Protein AF-A0A259S2M5-F1 (afdb_monomer_lite)

pLDDT: mean 81.98, std 8.75, range [51.47, 92.19]

Structure (mmCIF, N/CA/C/O backbone):
data_AF-A0A259S2M5-F1
#
_entry.id   AF-A0A259S2M5-F1
#
loop_
_atom_site.group_PDB
_atom_site.id
_atom_site.type_symbol
_atom_site.label_atom_id
_atom_site.label_alt_id
_atom_site.label_comp_id
_atom_site.label_asym_id
_atom_site.label_entity_id
_atom_site.label_seq_id
_atom_site.pdbx_PDB_ins_code
_atom_site.Cartn_x
_atom_site.Cartn_y
_atom_site.Cartn_z
_atom_site.occupancy
_atom_site.B_iso_or_equiv
_atom_site.auth_seq_id
_atom_site.auth_comp_id
_atom_site.auth_asym_id
_atom_site.auth_atom_id
_atom_site.pdbx_PDB_model_num
ATOM 1 N N . MET A 1 1 ? -19.135 1.430 6.408 1.00 63.09 1 MET A N 1
ATOM 2 C CA . MET A 1 1 ? -17.735 1.132 6.018 1.00 63.09 1 MET A CA 1
ATOM 3 C C . MET A 1 1 ? -17.001 2.456 5.938 1.00 63.09 1 MET A C 1
ATOM 5 O O . MET A 1 1 ? -17.588 3.392 5.422 1.00 63.09 1 MET A O 1
ATOM 9 N N . GLY A 1 2 ? -15.800 2.576 6.508 1.00 80.38 2 GLY A N 1
ATOM 10 C CA . GLY A 1 2 ? -15.079 3.855 6.522 1.00 80.38 2 GLY A CA 1
ATOM 11 C C . GLY A 1 2 ? -14.345 4.134 5.201 1.00 80.38 2 GLY A C 1
ATOM 12 O O . GLY A 1 2 ? -13.932 3.171 4.548 1.00 80.38 2 GLY A O 1
ATOM 13 N N . PRO A 1 3 ? -14.118 5.413 4.840 1.00 83.69 3 PRO A N 1
ATOM 14 C CA . PRO A 1 3 ? -13.412 5.811 3.612 1.00 83.69 3 PRO A CA 1
ATOM 15 C C . PRO A 1 3 ? -12.007 5.195 3.509 1.00 83.69 3 PRO A C 1
ATOM 17 O O . PRO A 1 3 ? -11.556 4.839 2.425 1.00 83.69 3 PRO A O 1
ATOM 20 N N . ARG A 1 4 ? -11.358 4.948 4.653 1.00 83.94 4 ARG A N 1
ATOM 21 C CA . ARG A 1 4 ? -10.058 4.271 4.754 1.00 83.94 4 ARG A CA 1
ATOM 22 C C . ARG A 1 4 ? -10.035 2.866 4.136 1.00 83.94 4 ARG A C 1
ATOM 24 O O . ARG A 1 4 ? -9.072 2.523 3.466 1.00 83.94 4 ARG A O 1
ATOM 31 N N . ILE A 1 5 ? -11.076 2.052 4.344 1.00 84.62 5 ILE A N 1
ATOM 32 C CA . ILE A 1 5 ? -11.141 0.684 3.785 1.00 84.62 5 ILE A CA 1
ATOM 33 C C . ILE A 1 5 ? -11.279 0.731 2.264 1.00 84.62 5 ILE A C 1
ATOM 35 O O . ILE A 1 5 ? -10.662 -0.070 1.571 1.00 84.62 5 ILE A O 1
ATOM 39 N N . ILE A 1 6 ? -12.066 1.684 1.759 1.00 86.44 6 ILE A N 1
ATOM 40 C CA . ILE A 1 6 ? -12.251 1.885 0.321 1.00 86.44 6 ILE A CA 1
ATOM 41 C C . ILE A 1 6 ? -10.922 2.310 -0.307 1.00 86.44 6 ILE A C 1
ATOM 43 O O . ILE A 1 6 ? -10.504 1.710 -1.289 1.00 86.44 6 ILE A O 1
ATOM 47 N N . ALA A 1 7 ? -10.213 3.263 0.305 1.00 86.06 7 ALA A N 1
ATOM 48 C CA . ALA A 1 7 ? -8.891 3.677 -0.156 1.00 86.06 7 ALA A CA 1
ATOM 49 C C . ALA A 1 7 ? -7.900 2.499 -0.193 1.00 86.06 7 ALA A C 1
ATOM 51 O O . ALA A 1 7 ? -7.250 2.284 -1.210 1.00 86.06 7 ALA A O 1
ATOM 52 N N . ILE A 1 8 ? -7.835 1.680 0.865 1.00 86.56 8 ILE A N 1
ATOM 53 C CA . ILE A 1 8 ? -6.979 0.479 0.894 1.00 86.56 8 ILE A CA 1
ATOM 54 C C . ILE A 1 8 ? -7.354 -0.502 -0.226 1.00 86.56 8 ILE A C 1
ATOM 56 O O . ILE A 1 8 ? -6.466 -1.029 -0.888 1.00 86.56 8 ILE A O 1
ATOM 60 N N . ALA A 1 9 ? -8.648 -0.732 -0.466 1.00 85.94 9 ALA A N 1
ATOM 61 C CA . ALA A 1 9 ? -9.114 -1.622 -1.529 1.00 85.94 9 ALA A CA 1
ATOM 62 C C . ALA A 1 9 ? -8.738 -1.108 -2.928 1.00 85.94 9 ALA A C 1
ATOM 64 O O . ALA A 1 9 ? -8.293 -1.886 -3.767 1.00 85.94 9 ALA A O 1
ATOM 65 N N . VAL A 1 10 ? -8.868 0.201 -3.163 1.00 86.88 10 VAL A N 1
ATOM 66 C CA . VAL A 1 10 ? -8.463 0.845 -4.421 1.00 86.88 10 VAL A CA 1
ATOM 67 C C . VAL A 1 10 ? -6.957 0.709 -4.632 1.00 86.88 10 VAL A C 1
ATOM 69 O O . VAL A 1 10 ? -6.532 0.289 -5.704 1.00 86.88 10 VAL A O 1
ATOM 72 N N . PHE A 1 11 ? -6.141 0.985 -3.612 1.00 85.62 11 PHE A N 1
ATOM 73 C CA . PHE A 1 11 ? -4.686 0.862 -3.733 1.00 85.62 11 PHE A CA 1
ATOM 74 C C . PHE A 1 11 ? -4.214 -0.582 -3.907 1.00 85.62 11 PHE A C 1
ATOM 76 O O . PHE A 1 11 ? -3.268 -0.811 -4.655 1.00 85.62 11 PHE A O 1
ATOM 83 N N . ALA A 1 12 ? -4.893 -1.553 -3.291 1.00 85.00 12 ALA A N 1
ATOM 84 C CA . ALA A 1 12 ? -4.641 -2.972 -3.539 1.00 85.00 12 ALA A CA 1
ATOM 85 C C . ALA A 1 12 ? -4.976 -3.387 -4.986 1.00 85.00 12 ALA A C 1
ATOM 87 O O . ALA A 1 12 ? -4.334 -4.274 -5.543 1.00 85.00 12 ALA A O 1
ATOM 88 N N . GLY A 1 13 ? -5.966 -2.742 -5.609 1.00 84.75 13 GLY A N 1
ATOM 89 C CA . GLY A 1 13 ? -6.244 -2.915 -7.034 1.00 84.75 13 GLY A CA 1
ATOM 90 C C . GLY A 1 13 ? -5.188 -2.246 -7.921 1.00 84.75 13 GLY A C 1
ATOM 91 O O . GLY A 1 13 ? -4.683 -2.851 -8.859 1.00 84.75 13 GLY A O 1
ATOM 92 N N . ILE A 1 14 ? -4.786 -1.012 -7.605 1.00 85.62 14 ILE A N 1
ATOM 93 C CA . ILE A 1 14 ? -3.764 -0.288 -8.381 1.00 85.62 14 ILE A CA 1
ATOM 94 C C . ILE A 1 14 ? -2.417 -1.020 -8.343 1.00 85.62 14 ILE A C 1
ATOM 96 O O . ILE A 1 14 ? -1.758 -1.119 -9.375 1.00 85.62 14 ILE A O 1
ATOM 100 N N . SER A 1 15 ? -2.032 -1.582 -7.192 1.00 82.31 15 SER A N 1
ATOM 101 C CA . SER A 1 15 ? -0.767 -2.316 -7.053 1.00 82.31 15 SER A CA 1
ATOM 102 C C . SER A 1 15 ? -0.656 -3.545 -7.954 1.00 82.31 15 SER A C 1
ATOM 104 O O . SER A 1 15 ? 0.457 -3.981 -8.235 1.00 82.31 15 SER A O 1
ATOM 106 N N . THR A 1 16 ? -1.784 -4.087 -8.421 1.00 83.00 16 THR A N 1
ATOM 107 C CA . THR A 1 16 ? -1.826 -5.243 -9.328 1.00 83.00 16 THR A CA 1
ATOM 108 C C . THR A 1 16 ? -1.970 -4.851 -10.795 1.00 83.00 16 THR A C 1
ATOM 110 O O . THR A 1 16 ? -1.411 -5.533 -11.647 1.00 83.00 16 THR A O 1
ATOM 113 N N . VAL A 1 17 ? -2.662 -3.749 -11.104 1.00 85.50 17 VAL A N 1
ATOM 114 C CA . VAL A 1 17 ? -2.819 -3.253 -12.487 1.00 85.50 17 VAL A CA 1
ATOM 115 C C . VAL A 1 17 ? -1.552 -2.574 -13.009 1.00 85.50 17 VAL A C 1
ATOM 117 O O . VAL A 1 17 ? -1.200 -2.730 -14.179 1.00 85.50 17 VAL A O 1
ATOM 120 N N . ASP A 1 18 ? -0.895 -1.778 -12.166 1.00 82.94 18 ASP A N 1
ATOM 121 C CA . ASP A 1 18 ? 0.292 -1.010 -12.536 1.00 82.94 18 ASP A CA 1
ATOM 122 C C . ASP A 1 18 ? 1.239 -0.869 -11.328 1.00 82.94 18 ASP A C 1
ATOM 124 O O . ASP A 1 18 ? 1.144 0.086 -10.541 1.00 82.94 18 ASP A O 1
ATOM 128 N N . PRO A 1 19 ? 2.174 -1.822 -11.160 1.00 79.12 19 PRO A N 1
ATOM 129 C CA . PRO A 1 19 ? 3.130 -1.798 -10.058 1.00 79.12 19 PRO A CA 1
ATOM 130 C C . PRO A 1 19 ? 4.000 -0.534 -10.052 1.00 79.12 19 PRO A C 1
ATOM 132 O O . PRO A 1 19 ? 4.352 -0.038 -8.983 1.00 79.12 19 PRO A O 1
ATOM 135 N N . GLY A 1 20 ? 4.309 0.034 -11.224 1.00 83.44 20 GLY A N 1
ATOM 136 C CA . GLY A 1 20 ? 5.121 1.248 -11.341 1.00 83.44 20 GLY A CA 1
ATOM 137 C C . GLY A 1 20 ? 4.434 2.464 -10.718 1.00 83.44 20 GLY A C 1
ATOM 138 O O . GLY A 1 20 ? 5.043 3.213 -9.951 1.00 83.44 20 GLY A O 1
ATOM 139 N N . THR A 1 21 ? 3.133 2.618 -10.969 1.00 84.62 21 THR A N 1
ATOM 140 C CA . THR A 1 21 ? 2.304 3.662 -10.348 1.00 84.62 21 THR A CA 1
ATOM 141 C C . THR A 1 21 ? 2.244 3.489 -8.831 1.00 84.62 21 THR A C 1
ATOM 143 O O . THR A 1 21 ? 2.344 4.468 -8.085 1.00 84.62 21 THR A O 1
ATOM 146 N N . PHE A 1 22 ? 2.144 2.246 -8.358 1.00 83.31 22 PHE A N 1
ATOM 147 C CA . PHE A 1 22 ? 2.157 1.941 -6.930 1.00 83.31 22 PHE A CA 1
ATOM 148 C C . PHE A 1 22 ? 3.498 2.267 -6.267 1.00 83.31 22 PHE A C 1
ATOM 150 O O . PHE A 1 22 ? 3.507 2.849 -5.188 1.00 83.31 22 PHE A O 1
ATOM 157 N N . VAL A 1 23 ? 4.634 1.987 -6.906 1.00 83.12 23 VAL A N 1
ATOM 158 C CA . VAL A 1 23 ? 5.954 2.360 -6.365 1.00 83.12 23 VAL A CA 1
ATOM 159 C C . VAL A 1 23 ? 6.129 3.881 -6.328 1.00 83.12 23 VAL A C 1
ATOM 161 O O . VAL A 1 23 ? 6.637 4.423 -5.343 1.00 83.12 23 VAL A O 1
ATOM 164 N N . ARG A 1 24 ? 5.656 4.588 -7.363 1.00 85.25 24 ARG A N 1
ATOM 165 C CA . ARG A 1 24 ? 5.797 6.046 -7.490 1.00 85.25 24 ARG A CA 1
ATOM 166 C C . ARG A 1 24 ? 4.922 6.826 -6.508 1.00 85.25 24 ARG A C 1
ATOM 168 O O . ARG A 1 24 ? 5.375 7.823 -5.952 1.00 85.25 24 ARG A O 1
ATOM 175 N N . TYR A 1 25 ? 3.683 6.380 -6.286 1.00 85.69 25 TYR A N 1
ATOM 176 C CA . TYR A 1 25 ? 2.702 7.105 -5.467 1.00 85.69 25 TYR A CA 1
ATOM 177 C C . TYR A 1 25 ? 2.307 6.402 -4.165 1.00 85.69 25 TYR A C 1
ATOM 179 O O . TYR A 1 25 ? 1.589 6.981 -3.349 1.00 85.69 25 TYR A O 1
ATOM 187 N N . GLY A 1 26 ? 2.786 5.183 -3.926 1.00 82.19 26 GLY A N 1
ATOM 188 C CA . GLY A 1 26 ? 2.367 4.341 -2.805 1.00 82.19 26 GLY A CA 1
ATOM 189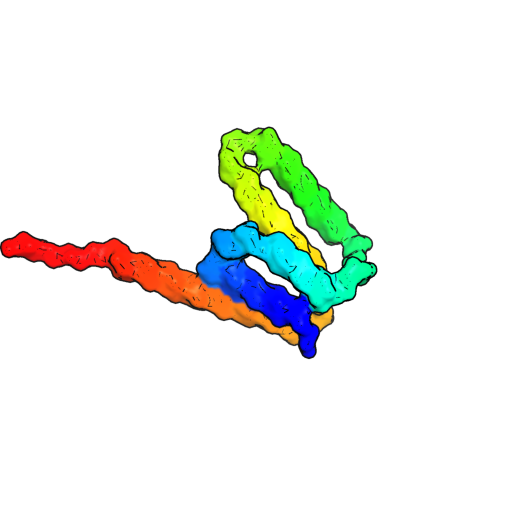 C C . GLY A 1 26 ? 2.646 4.947 -1.436 1.00 82.19 26 GLY A C 1
ATOM 190 O O . GLY A 1 26 ? 1.853 4.773 -0.516 1.00 82.19 26 GLY A O 1
ATOM 191 N N . LEU A 1 27 ? 3.716 5.730 -1.291 1.00 83.81 27 LEU A N 1
ATOM 192 C CA . LEU A 1 27 ? 4.026 6.390 -0.022 1.00 83.81 27 LEU A CA 1
ATOM 193 C C . LEU A 1 27 ? 3.053 7.547 0.278 1.00 83.81 27 LEU A C 1
ATOM 195 O O . LEU A 1 27 ? 2.558 7.667 1.398 1.00 83.81 27 LEU A O 1
ATOM 199 N N . TYR A 1 28 ? 2.697 8.343 -0.738 1.00 87.62 28 TYR A N 1
ATOM 200 C CA . TYR A 1 28 ? 1.665 9.384 -0.623 1.00 87.62 28 TYR A CA 1
ATOM 201 C C . TYR A 1 28 ? 0.284 8.778 -0.363 1.00 87.62 28 TYR A C 1
ATOM 203 O O . TYR A 1 28 ? -0.485 9.286 0.451 1.00 87.62 28 TYR A O 1
ATOM 211 N N . ALA A 1 29 ? -0.011 7.656 -1.016 1.00 84.81 29 ALA A N 1
ATOM 212 C CA . ALA A 1 29 ? -1.223 6.883 -0.804 1.00 84.81 29 ALA A CA 1
ATOM 213 C C . ALA A 1 29 ? -1.323 6.348 0.631 1.00 84.81 29 ALA A C 1
ATOM 215 O O . ALA A 1 29 ? -2.360 6.493 1.279 1.00 84.81 29 ALA A O 1
ATOM 216 N N . ALA A 1 30 ? -0.237 5.778 1.154 1.00 84.19 30 ALA A N 1
ATOM 217 C CA . ALA A 1 30 ? -0.162 5.309 2.529 1.00 84.19 30 ALA A CA 1
ATOM 218 C C . ALA A 1 30 ? -0.368 6.457 3.529 1.00 84.19 30 ALA A C 1
ATOM 220 O O . ALA A 1 30 ? -1.128 6.309 4.487 1.00 84.19 30 ALA A O 1
ATOM 221 N N . LEU A 1 31 ? 0.236 7.623 3.272 1.00 84.88 31 LEU A N 1
ATOM 222 C CA . LEU A 1 31 ? 0.028 8.824 4.078 1.00 84.88 31 LEU A CA 1
ATOM 223 C C . LEU A 1 31 ? -1.439 9.280 4.041 1.00 84.88 31 LEU A C 1
ATOM 225 O O . LEU A 1 31 ? -2.023 9.546 5.089 1.00 84.88 31 LEU A O 1
ATOM 229 N N . ALA A 1 32 ? -2.066 9.303 2.862 1.00 85.56 32 ALA A N 1
ATOM 230 C CA . ALA A 1 32 ? -3.480 9.642 2.720 1.00 85.56 32 ALA A CA 1
ATOM 231 C C . ALA A 1 32 ? -4.381 8.660 3.492 1.00 85.56 32 ALA A C 1
ATOM 233 O O . ALA A 1 32 ? -5.283 9.082 4.212 1.00 85.56 32 ALA A O 1
ATOM 234 N N . VAL A 1 33 ? -4.108 7.353 3.413 1.00 85.62 33 VAL A N 1
ATOM 235 C CA . VAL A 1 33 ? -4.824 6.313 4.174 1.00 85.62 33 VAL A CA 1
ATOM 236 C C . VAL A 1 33 ? -4.629 6.480 5.683 1.00 85.62 33 VAL A C 1
ATOM 238 O O . VAL A 1 33 ? -5.568 6.249 6.449 1.00 85.62 33 VAL A O 1
ATOM 241 N N . TRP A 1 34 ? -3.433 6.879 6.118 1.00 83.25 34 TRP A N 1
ATOM 242 C CA . TRP A 1 34 ? -3.133 7.150 7.522 1.00 83.25 34 TRP A CA 1
ATOM 243 C C . TRP A 1 34 ? -3.884 8.384 8.044 1.00 83.25 34 TRP A C 1
ATOM 245 O O . TRP A 1 34 ? -4.527 8.291 9.091 1.00 83.25 34 TRP A O 1
ATOM 255 N N . ILE A 1 35 ? -3.896 9.487 7.283 1.00 84.31 35 ILE A N 1
ATOM 256 C CA . ILE A 1 35 ? -4.636 10.722 7.607 1.00 84.31 35 ILE A CA 1
ATOM 257 C C . ILE A 1 35 ? -6.149 10.474 7.637 1.00 84.31 35 ILE A C 1
ATOM 259 O O . ILE A 1 35 ? -6.830 10.940 8.544 1.00 84.31 35 ILE A O 1
ATOM 263 N N . LEU A 1 36 ? -6.680 9.702 6.681 1.00 82.50 36 LEU A N 1
ATOM 264 C CA . LEU A 1 36 ? -8.089 9.282 6.656 1.00 82.50 36 LEU A CA 1
ATOM 265 C C . LEU A 1 36 ? -8.453 8.325 7.806 1.00 82.50 36 LEU A C 1
ATOM 267 O O . LEU A 1 36 ? -9.627 8.004 8.013 1.00 82.50 36 LEU A O 1
ATOM 271 N N . GLY A 1 37 ? -7.451 7.809 8.517 1.00 70.31 37 GLY A N 1
ATOM 272 C CA . GLY A 1 37 ? -7.608 7.048 9.744 1.00 70.31 37 GLY A CA 1
ATOM 273 C C . GLY A 1 37 ? -7.661 7.931 10.988 1.00 70.31 37 GLY A C 1
ATOM 274 O O . GLY A 1 37 ? -7.946 9.120 10.947 1.00 70.31 37 GLY A O 1
ATOM 275 N N . SER A 1 38 ? -7.401 7.313 12.140 1.00 68.62 38 SER A N 1
ATOM 276 C CA . SER A 1 38 ? -7.163 8.036 13.388 1.00 68.62 38 SER A CA 1
ATOM 277 C C . SER A 1 38 ? -5.655 7.974 13.659 1.00 68.62 38 SER A C 1
ATOM 279 O O . SER A 1 38 ? -5.196 6.945 14.165 1.00 68.62 38 SER A O 1
ATOM 281 N N . PRO A 1 39 ? -4.875 9.012 13.291 1.00 64.88 39 PRO A N 1
ATOM 282 C CA . PRO A 1 39 ? -3.408 8.960 13.242 1.00 64.88 39 PRO A CA 1
ATOM 283 C C . PRO A 1 39 ? -2.684 8.685 14.579 1.00 64.88 39 PRO A C 1
ATOM 285 O O . PRO A 1 39 ? -1.473 8.512 14.584 1.00 64.88 39 PRO A O 1
ATOM 288 N N . GLY A 1 40 ? -3.393 8.548 15.704 1.00 63.62 40 GLY A N 1
ATOM 289 C CA . GLY A 1 40 ? -2.825 8.185 17.013 1.00 63.62 40 GLY A CA 1
ATOM 290 C C . GLY A 1 40 ? -3.183 6.785 17.525 1.00 63.62 40 GLY A C 1
ATOM 291 O O . GLY A 1 40 ? -2.864 6.458 18.662 1.00 63.62 40 GLY A O 1
ATOM 292 N N . ARG A 1 41 ? -3.889 5.958 16.740 1.00 69.38 41 ARG A N 1
ATOM 293 C CA . ARG A 1 41 ? -4.395 4.643 17.194 1.00 69.38 41 ARG A CA 1
ATOM 294 C C . ARG A 1 41 ? -3.586 3.435 16.722 1.00 69.38 41 ARG A C 1
ATOM 296 O O . ARG A 1 41 ? -4.009 2.305 16.962 1.00 69.38 41 ARG A O 1
ATOM 303 N N . LEU A 1 42 ? -2.436 3.653 16.084 1.00 70.69 42 LEU A N 1
ATOM 304 C CA . LEU A 1 42 ? -1.539 2.568 15.689 1.00 70.69 42 LEU A CA 1
ATOM 305 C C . LEU A 1 42 ? -1.098 1.784 16.929 1.00 70.69 42 LEU A C 1
ATOM 307 O O . LEU A 1 42 ? -0.393 2.292 17.797 1.00 70.69 42 LEU A O 1
ATOM 311 N N . ARG A 1 43 ? -1.550 0.533 17.016 1.00 75.38 43 ARG A N 1
ATOM 312 C CA . ARG A 1 43 ? -1.131 -0.390 18.066 1.00 75.38 43 ARG A CA 1
ATOM 313 C C . ARG A 1 43 ? 0.294 -0.840 17.780 1.00 75.38 43 ARG A C 1
ATOM 315 O O . ARG A 1 43 ? 0.532 -1.575 16.826 1.00 75.38 43 ARG A O 1
ATOM 322 N N . ILE A 1 44 ? 1.218 -0.396 18.623 1.00 80.81 44 ILE A N 1
ATOM 323 C CA . ILE A 1 44 ? 2.593 -0.885 18.638 1.00 80.81 44 ILE A CA 1
ATOM 324 C C . ILE A 1 44 ? 2.576 -2.230 19.365 1.00 80.81 44 ILE A C 1
ATOM 326 O O . ILE A 1 44 ? 2.372 -2.291 20.574 1.00 80.81 44 ILE A O 1
ATOM 330 N N . ASP A 1 45 ? 2.738 -3.314 18.617 1.00 84.94 45 ASP A N 1
ATOM 331 C CA . ASP A 1 45 ? 2.826 -4.672 19.148 1.00 84.94 45 ASP A CA 1
ATOM 332 C C . ASP A 1 45 ? 3.969 -5.454 18.488 1.00 84.94 45 ASP A C 1
ATOM 334 O O . ASP A 1 45 ? 4.755 -4.900 17.719 1.00 84.94 45 ASP A O 1
ATOM 338 N N . GLY A 1 46 ? 4.090 -6.749 18.793 1.00 84.88 46 GLY A N 1
ATOM 339 C CA . GLY A 1 46 ? 5.173 -7.583 18.263 1.00 84.88 46 GLY A CA 1
ATOM 340 C C . GLY A 1 46 ? 5.227 -7.636 16.732 1.00 84.88 46 GLY A C 1
ATOM 341 O O . GLY A 1 46 ? 6.313 -7.697 16.167 1.00 84.88 46 GLY A O 1
ATOM 342 N N . VAL A 1 47 ? 4.083 -7.540 16.045 1.00 86.62 47 VAL A N 1
ATOM 343 C CA . VAL A 1 47 ? 4.049 -7.518 14.573 1.00 86.62 47 VAL A CA 1
ATOM 344 C C . VAL A 1 47 ? 4.567 -6.184 14.053 1.00 86.62 47 VAL A C 1
ATOM 346 O O . VAL A 1 47 ? 5.327 -6.175 13.091 1.00 86.62 47 VAL A O 1
ATOM 349 N N . PHE A 1 48 ? 4.205 -5.065 14.690 1.00 86.69 48 PHE A N 1
ATOM 350 C CA . PHE A 1 48 ? 4.781 -3.764 14.342 1.00 86.69 48 PHE A CA 1
ATOM 351 C C . PHE A 1 48 ? 6.310 -3.791 14.459 1.00 86.69 48 PHE A C 1
ATOM 353 O O . PHE A 1 48 ? 6.999 -3.406 13.517 1.00 86.69 48 PHE A O 1
ATOM 360 N N . TRP A 1 49 ? 6.840 -4.309 15.572 1.00 88.38 49 TRP A N 1
ATOM 361 C CA . TRP A 1 49 ? 8.285 -4.432 15.773 1.00 88.38 49 TRP A CA 1
ATOM 362 C C . TRP A 1 49 ? 8.947 -5.378 14.775 1.00 88.38 49 TRP A C 1
ATOM 364 O O . TRP A 1 49 ? 10.011 -5.050 14.262 1.00 88.38 49 TRP A O 1
ATOM 374 N N . ALA A 1 50 ? 8.317 -6.508 14.446 1.00 88.69 50 ALA A N 1
ATOM 375 C CA . ALA A 1 50 ? 8.827 -7.431 13.436 1.00 88.69 50 ALA A CA 1
ATOM 376 C C . ALA A 1 50 ? 8.881 -6.782 12.043 1.00 88.69 50 ALA A C 1
ATOM 378 O O . ALA A 1 50 ? 9.892 -6.888 11.352 1.00 88.69 50 ALA A O 1
ATOM 379 N N . VAL A 1 51 ? 7.828 -6.058 11.649 1.00 88.38 51 VAL A N 1
ATOM 380 C CA . VAL A 1 51 ? 7.783 -5.321 10.378 1.00 88.38 51 VAL A CA 1
ATOM 381 C C . VAL A 1 51 ? 8.836 -4.212 10.360 1.00 88.38 51 VAL A C 1
ATOM 383 O O . VAL A 1 51 ? 9.563 -4.080 9.376 1.00 88.38 51 VAL A O 1
ATOM 386 N N . ALA A 1 52 ? 8.976 -3.450 11.448 1.00 86.56 52 ALA A N 1
ATOM 387 C CA . ALA A 1 52 ? 9.984 -2.400 11.567 1.00 86.56 52 ALA A CA 1
ATOM 388 C C . ALA A 1 52 ? 11.411 -2.968 11.503 1.00 86.56 52 ALA A C 1
ATOM 390 O O . ALA A 1 52 ? 12.222 -2.486 10.716 1.00 86.56 52 ALA A O 1
ATOM 391 N N . ALA A 1 53 ? 11.703 -4.030 12.259 1.00 89.38 53 ALA A N 1
ATOM 392 C CA . ALA A 1 53 ? 12.999 -4.702 12.248 1.00 89.38 53 ALA A CA 1
ATOM 393 C C . ALA A 1 53 ? 13.325 -5.280 10.864 1.00 89.38 53 ALA A C 1
ATOM 395 O O . ALA A 1 53 ? 14.427 -5.072 10.364 1.00 89.38 53 ALA A O 1
ATOM 396 N N . SER A 1 54 ? 12.356 -5.925 10.205 1.00 87.12 54 SER A N 1
ATOM 397 C CA . SER A 1 54 ? 12.515 -6.428 8.835 1.00 87.12 54 SER A CA 1
ATOM 398 C C . SER A 1 54 ? 12.781 -5.300 7.839 1.00 87.12 54 SER A C 1
ATOM 400 O O . SER A 1 54 ? 13.601 -5.456 6.940 1.00 87.12 54 SER A O 1
ATOM 402 N N . THR A 1 55 ? 12.109 -4.159 7.995 1.00 88.06 55 THR A N 1
ATOM 403 C CA . THR A 1 55 ? 12.290 -2.994 7.118 1.00 88.06 55 THR A CA 1
ATOM 404 C C . THR A 1 55 ? 13.673 -2.372 7.314 1.00 88.06 55 THR A C 1
ATOM 406 O O . THR A 1 55 ? 14.361 -2.097 6.335 1.00 88.06 55 THR A O 1
ATOM 409 N N . ILE A 1 56 ? 14.115 -2.202 8.565 1.00 89.19 56 ILE A N 1
ATOM 410 C CA . ILE A 1 56 ? 15.461 -1.705 8.892 1.00 89.19 56 ILE A CA 1
ATOM 411 C C . ILE A 1 56 ? 16.522 -2.665 8.356 1.00 89.19 56 ILE A C 1
ATOM 413 O O . ILE A 1 56 ? 17.490 -2.228 7.740 1.00 89.19 56 ILE A O 1
ATOM 417 N N . TRP A 1 57 ? 16.326 -3.970 8.542 1.00 88.38 57 TRP A N 1
ATOM 418 C CA . TRP A 1 57 ? 17.229 -4.981 8.010 1.00 88.38 57 TRP A CA 1
ATOM 419 C C . TRP A 1 57 ? 17.327 -4.896 6.486 1.00 88.38 57 TRP A C 1
ATOM 421 O O . TRP A 1 57 ? 18.430 -4.794 5.958 1.00 88.38 57 TRP A O 1
ATOM 431 N N . MET A 1 58 ? 16.193 -4.838 5.777 1.00 85.94 58 MET A N 1
ATOM 432 C CA . MET A 1 58 ? 16.187 -4.679 4.321 1.00 85.94 58 MET A CA 1
ATOM 433 C C . MET A 1 58 ? 16.917 -3.403 3.883 1.00 85.94 58 MET A C 1
ATOM 435 O O . MET A 1 58 ? 17.763 -3.469 2.995 1.00 85.94 58 MET A O 1
ATOM 439 N N . PHE A 1 59 ? 16.669 -2.272 4.546 1.00 87.19 59 PHE A N 1
ATOM 440 C CA . PHE A 1 59 ? 17.360 -1.010 4.267 1.00 87.19 59 PHE A CA 1
ATOM 441 C C . PHE A 1 59 ? 18.880 -1.103 4.461 1.00 87.19 59 PHE A C 1
ATOM 443 O O . PHE A 1 59 ? 19.656 -0.568 3.673 1.00 87.19 59 PHE A O 1
ATOM 450 N N . LEU A 1 60 ? 19.340 -1.794 5.503 1.00 88.06 60 LEU A N 1
ATOM 451 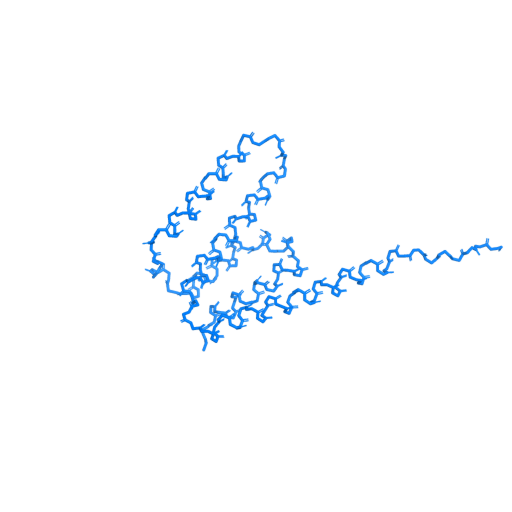C CA . LEU A 1 60 ? 20.772 -2.013 5.708 1.00 88.06 60 LEU A CA 1
ATOM 452 C C . LEU A 1 60 ? 21.342 -2.913 4.611 1.00 88.06 60 LEU A C 1
ATOM 454 O O . LEU A 1 60 ? 22.381 -2.599 4.033 1.00 88.06 60 LEU A O 1
ATOM 458 N N . THR A 1 61 ? 20.631 -3.984 4.255 1.00 86.88 61 THR A N 1
ATOM 459 C CA . THR A 1 61 ? 21.090 -4.900 3.205 1.00 86.88 61 THR A CA 1
ATOM 460 C C . THR A 1 61 ? 21.166 -4.241 1.832 1.00 86.88 61 THR A C 1
ATOM 462 O O . THR A 1 61 ? 22.049 -4.604 1.060 1.00 86.88 61 THR A O 1
ATOM 465 N N . THR A 1 62 ? 20.338 -3.233 1.522 1.00 86.56 62 THR A N 1
ATOM 466 C CA . THR A 1 62 ? 20.466 -2.515 0.243 1.00 86.56 62 THR A CA 1
ATOM 467 C C . THR A 1 62 ? 21.770 -1.739 0.123 1.00 86.56 62 THR A C 1
ATOM 469 O O . THR A 1 62 ? 22.255 -1.572 -0.987 1.00 86.56 62 THR A O 1
ATOM 472 N N . HIS A 1 63 ? 22.372 -1.300 1.233 1.00 83.00 63 HIS A N 1
ATOM 473 C CA . HIS A 1 63 ? 23.665 -0.605 1.201 1.00 83.00 63 HIS A CA 1
ATOM 474 C C . HIS A 1 63 ? 24.831 -1.552 0.909 1.00 83.00 63 HIS A C 1
ATOM 476 O O . HIS A 1 63 ? 25.897 -1.109 0.492 1.00 83.00 63 HIS A O 1
ATOM 482 N N . TRP A 1 64 ? 24.648 -2.847 1.165 1.00 85.44 64 TRP A N 1
ATOM 483 C CA . TRP A 1 64 ? 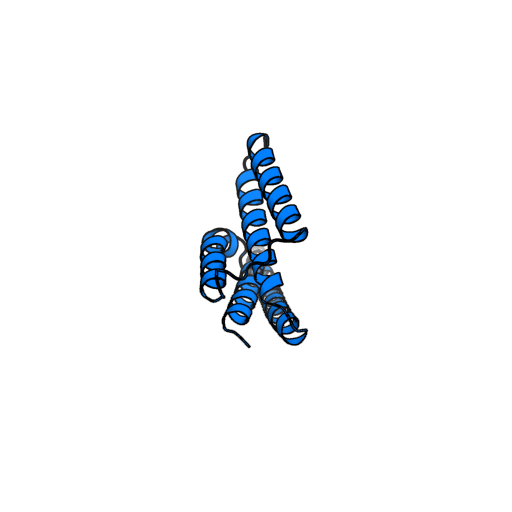25.652 -3.884 0.914 1.00 85.44 64 TRP A CA 1
ATOM 484 C C . TRP A 1 64 ? 25.334 -4.686 -0.35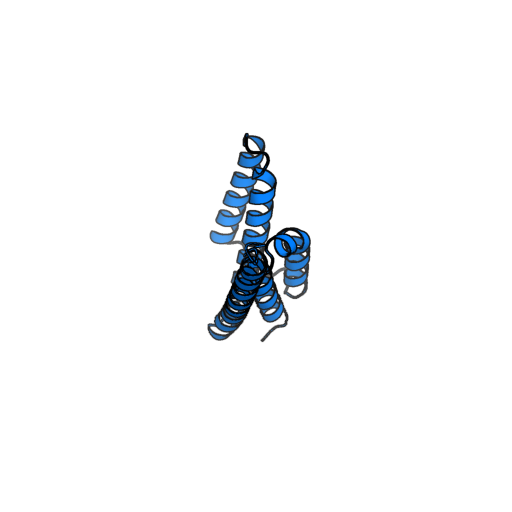2 1.00 85.44 64 TRP A C 1
ATOM 486 O O . TRP A 1 64 ? 26.089 -5.578 -0.736 1.00 85.44 64 TRP A O 1
ATOM 496 N N . ALA A 1 65 ? 24.206 -4.390 -0.998 1.00 81.88 65 ALA A N 1
ATOM 497 C CA . ALA A 1 65 ? 23.785 -5.061 -2.207 1.00 81.88 65 ALA A CA 1
ATOM 498 C C . ALA A 1 65 ? 24.614 -4.569 -3.396 1.00 81.88 65 ALA A C 1
ATOM 500 O O . ALA A 1 65 ? 24.695 -3.379 -3.680 1.00 81.88 65 ALA A O 1
ATOM 501 N N . ILE A 1 66 ? 25.182 -5.519 -4.135 1.00 83.50 66 ILE A N 1
ATOM 502 C CA . ILE A 1 66 ? 25.869 -5.257 -5.408 1.00 83.50 66 ILE A CA 1
ATOM 503 C C . ILE A 1 66 ? 24.842 -4.956 -6.517 1.00 83.50 66 ILE A C 1
ATOM 505 O O . ILE A 1 66 ? 25.161 -4.328 -7.522 1.00 83.50 66 ILE A O 1
ATOM 509 N N . ASN A 1 67 ? 23.593 -5.399 -6.334 1.00 84.25 67 ASN A N 1
ATOM 510 C CA . ASN A 1 67 ? 22.520 -5.217 -7.301 1.00 84.25 67 ASN A CA 1
ATOM 511 C C . ASN A 1 67 ? 21.986 -3.767 -7.275 1.00 84.25 67 ASN A C 1
ATOM 513 O O . ASN A 1 67 ? 21.417 -3.368 -6.254 1.00 84.25 67 ASN A O 1
ATOM 517 N N . PRO A 1 68 ? 22.073 -3.009 -8.384 1.00 79.88 68 PRO A N 1
ATOM 518 C CA . PRO A 1 68 ? 21.546 -1.644 -8.460 1.00 79.88 68 PRO A CA 1
ATOM 519 C C . PRO A 1 68 ? 20.020 -1.562 -8.264 1.00 79.88 68 PRO A C 1
ATOM 521 O O . PRO A 1 68 ? 19.518 -0.543 -7.796 1.00 79.88 68 PRO A O 1
ATOM 524 N N . GLU A 1 69 ? 19.279 -2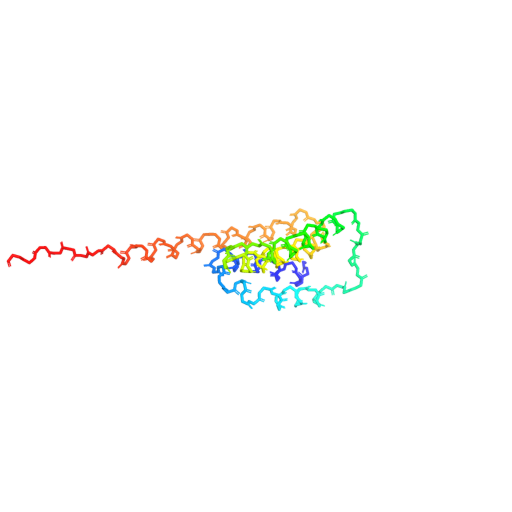.643 -8.525 1.00 83.50 69 GLU A N 1
ATOM 525 C CA . GLU A 1 69 ? 17.818 -2.704 -8.352 1.00 83.50 69 GLU A CA 1
ATOM 526 C C . GLU A 1 69 ? 17.378 -2.912 -6.892 1.00 83.50 69 GLU A C 1
ATOM 528 O O . GLU A 1 69 ? 16.185 -2.878 -6.571 1.00 83.50 69 GLU A O 1
ATOM 533 N N . ALA A 1 70 ? 18.324 -3.118 -5.968 1.00 79.88 70 ALA A N 1
ATOM 534 C CA . ALA A 1 70 ? 18.016 -3.366 -4.561 1.00 79.88 70 ALA A CA 1
ATOM 535 C C . ALA A 1 70 ? 17.233 -2.204 -3.918 1.00 79.88 70 ALA A C 1
ATOM 537 O O . ALA A 1 70 ? 16.361 -2.438 -3.079 1.00 79.88 70 ALA A O 1
ATOM 538 N N . GLY A 1 71 ? 17.483 -0.963 -4.353 1.00 81.12 71 GLY A N 1
ATOM 539 C CA . GLY A 1 71 ? 16.751 0.217 -3.887 1.00 81.12 71 GLY A CA 1
ATOM 540 C C . GLY A 1 71 ? 15.265 0.194 -4.264 1.00 81.12 71 GLY A C 1
ATOM 541 O O . GLY A 1 71 ? 14.411 0.441 -3.412 1.00 81.12 71 GLY A O 1
ATOM 542 N N . ALA A 1 72 ? 14.939 -0.171 -5.508 1.00 80.44 72 ALA A N 1
ATOM 543 C CA . ALA A 1 72 ? 13.555 -0.273 -5.978 1.00 80.44 72 ALA A CA 1
ATOM 544 C C . ALA A 1 72 ? 12.797 -1.414 -5.275 1.00 80.44 72 ALA A C 1
ATOM 546 O O . ALA A 1 72 ? 11.636 -1.256 -4.874 1.00 80.44 72 ALA A O 1
ATOM 547 N N . ALA A 1 73 ? 13.473 -2.544 -5.049 1.00 80.62 73 ALA A N 1
ATOM 548 C CA . ALA A 1 73 ? 12.930 -3.657 -4.275 1.00 80.62 73 ALA A CA 1
ATOM 549 C C . ALA A 1 73 ? 12.630 -3.247 -2.821 1.00 80.62 73 ALA A C 1
ATOM 551 O O . ALA A 1 73 ? 11.543 -3.529 -2.312 1.00 80.62 73 ALA A O 1
ATOM 552 N N . PHE A 1 74 ? 13.546 -2.518 -2.173 1.00 86.12 74 PHE A N 1
ATOM 553 C CA . PHE A 1 74 ? 13.328 -1.985 -0.827 1.00 86.12 74 PHE A CA 1
ATOM 554 C C . PHE A 1 74 ? 12.168 -0.991 -0.772 1.00 86.12 74 PHE A C 1
ATOM 556 O O . PHE A 1 74 ? 11.316 -1.109 0.106 1.00 86.12 74 PHE A O 1
ATOM 563 N N . GLN A 1 75 ? 12.087 -0.048 -1.713 1.00 84.25 75 GLN A N 1
ATOM 564 C CA . GLN A 1 75 ? 10.984 0.914 -1.767 1.00 84.25 75 GLN A CA 1
ATOM 565 C C . GLN A 1 75 ? 9.632 0.200 -1.880 1.00 84.25 75 GLN A C 1
ATOM 567 O O . GLN A 1 75 ? 8.683 0.541 -1.172 1.00 84.25 75 GLN A O 1
ATOM 572 N N . THR A 1 76 ? 9.558 -0.834 -2.717 1.00 83.44 76 THR A N 1
ATOM 573 C CA . THR A 1 76 ? 8.357 -1.663 -2.860 1.00 83.44 76 THR A CA 1
ATOM 574 C C . THR A 1 76 ? 8.014 -2.365 -1.544 1.00 83.44 76 THR A C 1
ATOM 576 O O . THR A 1 76 ? 6.879 -2.271 -1.073 1.00 83.44 76 THR A O 1
ATOM 579 N N . ALA A 1 77 ? 8.996 -3.007 -0.903 1.00 84.81 77 ALA A N 1
ATOM 580 C CA . ALA A 1 77 ? 8.814 -3.687 0.378 1.00 84.81 77 ALA A CA 1
ATOM 581 C C . ALA A 1 77 ? 8.364 -2.728 1.494 1.00 84.81 77 ALA A C 1
ATOM 583 O O . ALA A 1 77 ? 7.455 -3.057 2.256 1.00 84.81 77 ALA A O 1
ATOM 584 N N . LEU A 1 78 ? 8.937 -1.523 1.553 1.00 87.25 78 LEU A N 1
ATOM 585 C CA . LEU A 1 78 ? 8.568 -0.477 2.505 1.00 87.25 78 LEU A CA 1
ATOM 586 C C . LEU A 1 78 ? 7.107 -0.045 2.327 1.00 87.25 78 LEU A C 1
ATOM 588 O O . LEU A 1 78 ? 6.359 0.023 3.302 1.00 87.25 78 LEU A O 1
ATOM 592 N N . ILE A 1 79 ? 6.676 0.219 1.090 1.00 86.19 79 ILE A N 1
ATOM 593 C CA . ILE A 1 79 ? 5.287 0.609 0.808 1.00 86.19 79 ILE A CA 1
ATOM 594 C C . ILE A 1 79 ? 4.331 -0.512 1.239 1.00 86.19 79 ILE A C 1
ATOM 596 O O . ILE A 1 79 ? 3.343 -0.247 1.928 1.00 86.19 79 ILE A O 1
ATOM 600 N N . PHE A 1 80 ? 4.644 -1.768 0.907 1.00 83.19 80 PHE A N 1
ATOM 601 C CA . PHE A 1 80 ? 3.857 -2.924 1.344 1.00 83.19 80 PHE A CA 1
ATOM 602 C C . PHE A 1 80 ? 3.795 -3.053 2.868 1.00 83.19 80 PHE A C 1
ATOM 604 O O . PHE A 1 80 ? 2.710 -3.256 3.415 1.00 83.19 80 PHE A O 1
ATOM 611 N N . ALA A 1 81 ? 4.923 -2.891 3.561 1.00 85.94 81 ALA A N 1
ATOM 612 C CA . ALA A 1 81 ? 5.002 -2.939 5.018 1.00 85.94 81 ALA A CA 1
ATOM 613 C C . ALA A 1 81 ? 4.081 -1.895 5.668 1.00 85.94 81 ALA A C 1
ATOM 615 O O . ALA A 1 81 ? 3.294 -2.216 6.563 1.00 85.94 81 ALA A O 1
ATOM 616 N N . VAL A 1 82 ? 4.108 -0.655 5.172 1.00 86.25 82 VAL A N 1
ATOM 617 C CA . VAL A 1 82 ? 3.242 0.418 5.676 1.00 86.25 82 VAL A CA 1
ATOM 618 C C . VAL A 1 82 ? 1.769 0.103 5.407 1.00 86.25 82 VAL A C 1
ATOM 620 O O . VAL A 1 82 ? 0.945 0.194 6.320 1.00 86.25 82 VAL A O 1
ATOM 623 N N . PHE A 1 83 ? 1.416 -0.327 4.193 1.00 84.38 83 PHE A N 1
ATOM 624 C CA . PHE A 1 83 ? 0.037 -0.706 3.868 1.00 84.38 83 PHE A CA 1
ATOM 625 C C . PHE A 1 83 ? -0.465 -1.893 4.690 1.00 84.38 83 PHE A C 1
ATOM 627 O O . PHE A 1 83 ? -1.628 -1.899 5.092 1.00 84.38 83 PHE A O 1
ATOM 634 N N . MET A 1 84 ? 0.393 -2.868 4.993 1.00 83.94 84 MET A N 1
ATOM 635 C CA . MET A 1 84 ? 0.056 -4.001 5.852 1.00 83.94 84 MET A CA 1
ATOM 636 C C . MET A 1 84 ? -0.285 -3.533 7.272 1.00 83.94 84 MET A C 1
ATOM 638 O O . MET A 1 84 ? -1.320 -3.925 7.817 1.00 83.94 84 MET A O 1
ATOM 642 N N . LEU A 1 85 ? 0.539 -2.661 7.861 1.00 86.25 85 LEU A N 1
ATOM 643 C CA . LEU A 1 85 ? 0.287 -2.101 9.193 1.00 86.25 85 LEU A CA 1
ATOM 644 C C . LEU A 1 85 ? -1.002 -1.266 9.218 1.00 86.25 85 LEU A C 1
ATOM 646 O O . LEU A 1 85 ? -1.826 -1.412 10.126 1.00 86.25 85 LEU A O 1
ATOM 650 N N . LEU A 1 86 ? -1.226 -0.445 8.187 1.00 84.19 86 LEU A N 1
ATOM 651 C CA . LEU A 1 86 ? -2.448 0.346 8.045 1.00 84.19 86 LEU A CA 1
ATOM 652 C C . LEU A 1 86 ? -3.685 -0.532 7.824 1.00 84.19 86 LEU A C 1
ATOM 654 O O . LEU A 1 86 ? -4.741 -0.240 8.386 1.00 84.19 86 LEU A O 1
ATOM 658 N N . GLY A 1 87 ? -3.573 -1.596 7.032 1.00 81.69 87 GLY A N 1
ATOM 659 C CA . GLY A 1 87 ? -4.647 -2.548 6.768 1.00 81.69 87 GLY A CA 1
ATOM 660 C C . GLY A 1 87 ? -5.039 -3.320 8.018 1.00 81.69 87 GLY A C 1
ATOM 661 O O . GLY A 1 87 ? -6.224 -3.426 8.327 1.00 81.69 87 GLY A O 1
ATOM 662 N N . ARG A 1 88 ? -4.054 -3.775 8.793 1.00 83.00 88 ARG A N 1
ATOM 663 C CA . ARG A 1 88 ? -4.273 -4.511 10.040 1.00 83.00 88 ARG A CA 1
ATOM 664 C C . ARG A 1 88 ? -5.061 -3.713 11.077 1.00 83.00 88 ARG A C 1
ATOM 666 O O . ARG A 1 88 ? -5.941 -4.264 11.728 1.00 83.00 88 ARG A O 1
ATOM 673 N N . ASP A 1 89 ? -4.771 -2.424 11.228 1.00 80.94 89 ASP A N 1
ATOM 674 C CA . ASP A 1 89 ? -5.528 -1.564 12.145 1.00 80.94 89 ASP A CA 1
ATOM 675 C C . ASP A 1 89 ? -6.942 -1.229 11.612 1.00 80.94 89 ASP A C 1
ATOM 677 O O . ASP A 1 89 ? -7.902 -1.096 12.382 1.00 80.94 89 ASP A O 1
ATOM 681 N N . ALA A 1 90 ? -7.096 -1.128 10.286 1.00 80.81 90 ALA A N 1
ATOM 682 C CA . ALA A 1 90 ? -8.366 -0.790 9.645 1.00 80.81 90 ALA A CA 1
ATOM 683 C C . ALA A 1 90 ? -9.361 -1.965 9.584 1.00 80.81 90 ALA A C 1
ATOM 685 O O . ALA A 1 90 ? -10.569 -1.764 9.752 1.00 80.81 90 ALA A O 1
ATOM 686 N N . ILE A 1 91 ? -8.875 -3.178 9.307 1.00 83.12 91 ILE A N 1
ATOM 687 C CA . ILE A 1 91 ? -9.689 -4.369 9.049 1.00 83.12 91 ILE A CA 1
ATOM 688 C C . ILE A 1 91 ? -9.991 -5.064 10.376 1.00 83.12 91 ILE A C 1
ATOM 690 O O . ILE A 1 91 ? -9.174 -5.793 10.927 1.00 83.12 91 ILE A O 1
ATOM 694 N N . ARG A 1 92 ? -11.206 -4.854 10.884 1.00 83.69 92 ARG A N 1
ATOM 695 C CA . ARG A 1 92 ? -11.693 -5.464 12.134 1.00 83.69 92 ARG A CA 1
ATOM 696 C C . ARG A 1 92 ? -12.766 -6.522 11.908 1.00 83.69 92 ARG A C 1
ATOM 698 O O . ARG A 1 92 ? -13.098 -7.268 12.820 1.00 83.69 92 ARG A O 1
ATOM 705 N N . THR A 1 93 ? -13.340 -6.572 10.708 1.00 88.19 93 THR A N 1
ATOM 706 C CA . THR A 1 93 ? -14.475 -7.442 10.380 1.00 88.19 93 THR A CA 1
ATOM 707 C C . THR A 1 93 ? -14.244 -8.198 9.076 1.00 88.19 93 THR A C 1
ATOM 709 O O . THR A 1 93 ? -13.591 -7.698 8.157 1.00 88.19 93 THR A O 1
ATOM 712 N N . ARG A 1 94 ? -14.865 -9.378 8.951 1.00 88.62 94 ARG A N 1
ATOM 713 C CA . ARG A 1 94 ? -14.810 -10.202 7.731 1.00 88.62 94 ARG A CA 1
ATOM 714 C C . ARG A 1 94 ? -15.307 -9.445 6.494 1.00 88.62 94 ARG A C 1
ATOM 716 O O . ARG A 1 94 ? -14.729 -9.576 5.423 1.00 88.62 94 ARG A O 1
ATOM 723 N N . ARG A 1 95 ? -16.326 -8.593 6.658 1.00 88.19 95 ARG A N 1
ATOM 724 C CA . ARG A 1 95 ? -16.891 -7.780 5.570 1.00 88.19 95 ARG A CA 1
ATOM 725 C C . ARG A 1 95 ? -15.901 -6.732 5.046 1.00 88.19 95 ARG A C 1
ATOM 727 O O . ARG A 1 95 ? -15.870 -6.467 3.853 1.00 88.19 95 ARG A O 1
ATOM 734 N N . GLN A 1 96 ? -15.083 -6.139 5.916 1.00 87.25 96 GLN A N 1
ATOM 735 C CA . GLN A 1 96 ? -14.030 -5.202 5.501 1.00 87.25 96 GLN A CA 1
ATOM 736 C C . GLN A 1 96 ? -12.902 -5.913 4.751 1.00 87.25 96 GLN A C 1
ATOM 738 O O . GLN A 1 96 ? -12.434 -5.399 3.741 1.00 87.25 96 GLN A O 1
ATOM 743 N N . LEU A 1 97 ? -12.513 -7.104 5.217 1.00 88.00 97 LEU A N 1
ATOM 744 C CA . LEU A 1 97 ? -11.528 -7.935 4.526 1.00 88.00 97 LEU A CA 1
ATOM 745 C C . LEU A 1 97 ? -12.014 -8.314 3.122 1.00 88.00 97 LEU A C 1
ATOM 747 O O . LEU A 1 97 ? -11.254 -8.204 2.168 1.00 88.00 97 LEU A O 1
ATOM 751 N N . GLN A 1 98 ? -13.290 -8.696 2.990 1.00 89.88 98 GLN A N 1
ATOM 752 C CA . GLN A 1 98 ? -13.901 -9.006 1.696 1.00 89.88 98 GLN A CA 1
ATOM 753 C C . GLN A 1 98 ? -13.814 -7.828 0.724 1.00 89.88 98 GLN A C 1
ATOM 755 O O . GLN A 1 98 ? -13.439 -8.043 -0.416 1.00 89.88 98 GLN A O 1
ATOM 760 N N . VAL A 1 99 ? -14.075 -6.592 1.162 1.00 89.94 99 VAL A N 1
ATOM 761 C CA . VAL A 1 99 ? -13.970 -5.410 0.283 1.00 89.94 99 VAL A CA 1
ATOM 762 C C . VAL A 1 99 ? -12.549 -5.207 -0.237 1.00 89.94 99 VAL A C 1
ATOM 764 O O . VAL A 1 99 ? -12.365 -4.961 -1.426 1.00 89.94 99 VAL A O 1
ATOM 767 N N . VAL A 1 100 ? -11.544 -5.337 0.631 1.00 87.81 100 VAL A N 1
ATOM 768 C CA . VAL A 1 100 ? -10.137 -5.216 0.219 1.00 87.81 100 VAL A CA 1
ATOM 769 C C . VAL A 1 100 ? -9.756 -6.343 -0.742 1.00 87.81 100 VAL A C 1
ATOM 771 O O . VAL A 1 100 ? -9.147 -6.079 -1.776 1.00 87.81 100 VAL A O 1
ATOM 774 N N . ALA A 1 101 ? -10.176 -7.577 -0.451 1.00 88.38 101 ALA A N 1
ATOM 775 C CA . ALA A 1 101 ? -9.953 -8.723 -1.327 1.00 88.38 101 ALA A CA 1
ATOM 776 C C . ALA A 1 101 ? -10.640 -8.550 -2.690 1.00 88.38 101 ALA A C 1
ATOM 778 O O . ALA A 1 101 ? -10.045 -8.857 -3.716 1.00 88.38 101 ALA A O 1
ATOM 779 N N . THR A 1 102 ? -11.861 -8.012 -2.727 1.00 90.56 102 THR A N 1
ATOM 780 C CA . THR A 1 102 ? -12.564 -7.703 -3.975 1.00 90.56 102 THR A CA 1
ATOM 781 C C . THR A 1 102 ? -11.821 -6.644 -4.785 1.00 90.56 102 THR A C 1
ATOM 783 O O . THR A 1 102 ? -11.648 -6.833 -5.982 1.00 90.56 102 THR A O 1
ATOM 786 N N . GLY A 1 103 ? -11.325 -5.573 -4.153 1.00 88.56 103 GLY A N 1
ATOM 787 C CA . GLY A 1 103 ? -10.506 -4.563 -4.835 1.00 88.56 103 GLY A CA 1
ATOM 788 C C . GLY A 1 103 ? -9.239 -5.156 -5.457 1.00 88.56 103 GLY A C 1
ATOM 789 O O . GLY A 1 103 ? -8.940 -4.891 -6.619 1.00 88.56 103 GLY A O 1
ATOM 790 N N . PHE A 1 104 ? -8.556 -6.036 -4.720 1.00 88.38 104 PHE A N 1
ATOM 791 C CA . PHE A 1 104 ? -7.402 -6.778 -5.226 1.00 88.38 104 PHE A CA 1
ATOM 792 C C . PHE A 1 104 ? -7.767 -7.690 -6.407 1.00 88.38 104 PHE A C 1
ATOM 794 O O . PHE A 1 104 ? -7.118 -7.628 -7.443 1.00 88.38 104 PHE A O 1
ATOM 801 N N . LEU A 1 105 ? -8.827 -8.499 -6.294 1.00 91.25 105 LEU A N 1
ATOM 802 C CA . LEU A 1 105 ? -9.262 -9.406 -7.366 1.00 91.25 105 LEU A CA 1
ATOM 803 C C . LEU A 1 105 ? -9.660 -8.656 -8.642 1.00 91.25 105 LEU A C 1
ATOM 805 O O . LEU A 1 105 ? -9.325 -9.099 -9.737 1.00 91.25 105 LEU A O 1
ATOM 809 N N . ILE A 1 106 ? -10.339 -7.512 -8.506 1.00 92.19 106 ILE A N 1
ATOM 810 C CA . ILE A 1 106 ? -10.664 -6.639 -9.640 1.00 92.19 106 ILE A CA 1
ATOM 811 C C . ILE A 1 106 ? -9.379 -6.120 -10.292 1.00 92.19 106 ILE A C 1
ATOM 813 O O . ILE A 1 106 ? -9.260 -6.162 -11.514 1.00 92.19 106 ILE A O 1
ATOM 817 N N . GLY A 1 107 ? -8.405 -5.672 -9.494 1.00 87.75 107 GLY A N 1
ATOM 818 C CA . GLY A 1 107 ? -7.114 -5.218 -10.008 1.00 87.75 107 GLY A CA 1
ATOM 819 C C . GLY A 1 107 ? -6.349 -6.316 -10.748 1.00 87.75 107 GLY A C 1
ATOM 820 O O . GLY A 1 107 ? -5.894 -6.093 -11.865 1.00 87.75 107 GLY A O 1
ATOM 821 N N . VAL A 1 108 ? -6.301 -7.531 -10.195 1.00 88.56 108 VAL A N 1
ATOM 822 C CA . VAL A 1 108 ? -5.702 -8.701 -10.860 1.00 88.56 108 VAL A CA 1
ATOM 823 C C . VAL A 1 108 ? -6.396 -8.997 -12.186 1.00 88.56 108 VAL A C 1
ATOM 825 O O . VAL A 1 108 ? -5.723 -9.227 -13.187 1.00 88.56 108 VAL A O 1
ATOM 828 N N . PHE A 1 109 ? -7.729 -8.967 -12.219 1.00 91.31 109 PHE A N 1
ATOM 829 C CA . PHE A 1 109 ? -8.491 -9.219 -13.441 1.00 91.31 109 PHE A CA 1
ATOM 830 C C . PHE A 1 109 ? -8.189 -8.178 -14.530 1.00 91.31 109 PHE A C 1
ATOM 832 O O . PHE A 1 109 ? -7.901 -8.542 -15.668 1.00 91.31 109 PHE A O 1
ATOM 839 N N . ILE A 1 110 ? -8.184 -6.889 -14.177 1.00 90.25 110 ILE A N 1
ATOM 840 C CA . ILE A 1 110 ? -7.843 -5.801 -15.107 1.00 90.25 110 ILE A CA 1
ATOM 841 C C . ILE A 1 110 ? -6.383 -5.914 -15.569 1.00 90.25 110 ILE A C 1
ATOM 843 O O . ILE A 1 110 ? -6.107 -5.778 -16.759 1.00 90.25 110 ILE A O 1
ATOM 847 N N . GLY A 1 111 ? -5.453 -6.196 -14.654 1.00 86.81 111 GLY A N 1
ATOM 848 C CA . GLY A 1 111 ? -4.039 -6.393 -14.971 1.00 86.81 111 GLY A CA 1
ATOM 849 C C . GLY A 1 111 ? -3.821 -7.558 -15.938 1.00 86.81 111 GLY A C 1
ATOM 850 O O . GLY A 1 111 ? -3.100 -7.414 -16.920 1.00 86.81 111 GLY A O 1
ATOM 851 N N . ALA A 1 112 ? -4.511 -8.683 -15.731 1.00 86.69 112 ALA A N 1
ATOM 852 C CA . ALA A 1 112 ? -4.463 -9.825 -16.640 1.00 86.69 112 ALA A CA 1
ATOM 853 C C . ALA A 1 112 ? -4.981 -9.466 -18.042 1.00 86.69 112 ALA A C 1
ATOM 855 O O . ALA A 1 112 ? -4.325 -9.784 -19.033 1.00 86.69 112 ALA A O 1
ATOM 856 N N . LEU A 1 113 ? -6.110 -8.753 -18.139 1.00 88.88 113 LEU A N 1
ATOM 857 C CA . LEU A 1 113 ? -6.637 -8.278 -19.425 1.00 88.88 113 LEU A CA 1
ATOM 858 C C . LEU A 1 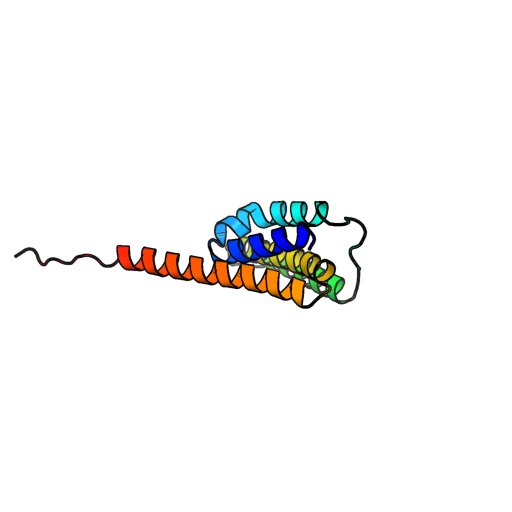113 ? -5.656 -7.342 -20.142 1.00 88.88 113 LEU A C 1
ATOM 860 O O . LEU A 1 113 ? -5.481 -7.457 -21.355 1.00 88.88 113 LEU A O 1
ATOM 864 N N . ARG A 1 114 ? -4.991 -6.448 -19.401 1.00 85.94 114 ARG A N 1
ATOM 865 C CA . ARG A 1 114 ? -3.963 -5.552 -19.944 1.00 85.94 114 ARG A CA 1
ATOM 866 C C . ARG A 1 114 ? -2.779 -6.337 -20.512 1.00 85.94 114 ARG A C 1
ATOM 868 O O . ARG A 1 114 ? -2.399 -6.090 -21.650 1.00 85.94 114 ARG A O 1
ATOM 875 N N . ILE A 1 115 ? -2.250 -7.307 -19.763 1.00 84.25 115 ILE A N 1
ATOM 876 C CA . ILE A 1 115 ? -1.124 -8.150 -20.203 1.00 84.25 115 ILE A CA 1
ATOM 877 C C . ILE A 1 115 ? -1.485 -8.924 -21.476 1.00 84.25 115 ILE A C 1
ATOM 879 O O . ILE A 1 115 ? -0.681 -8.976 -22.407 1.00 84.25 115 ILE A O 1
ATOM 883 N N . ILE A 1 116 ? -2.695 -9.495 -21.529 1.00 84.75 116 ILE A N 1
ATOM 884 C CA . ILE A 1 116 ? -3.194 -10.213 -22.708 1.00 84.75 116 ILE A CA 1
ATOM 885 C C . ILE A 1 116 ? -3.278 -9.266 -23.909 1.00 84.75 116 ILE A C 1
ATOM 887 O O . ILE A 1 116 ? -2.787 -9.612 -24.978 1.00 84.75 116 ILE A O 1
ATOM 891 N N . GLY A 1 117 ? -3.847 -8.068 -23.741 1.00 82.56 117 GLY A N 1
ATOM 892 C CA . GLY A 1 117 ? -3.951 -7.079 -24.818 1.00 82.56 117 GLY A CA 1
ATOM 893 C C . GLY A 1 117 ? -2.592 -6.590 -25.328 1.00 82.56 117 GLY A C 1
ATOM 894 O O . GLY A 1 117 ? -2.385 -6.502 -26.536 1.00 82.56 117 GLY A O 1
ATOM 895 N N . GLU A 1 118 ? -1.644 -6.321 -24.427 1.00 80.88 118 GLU A N 1
ATOM 896 C CA . GLU A 1 118 ? -0.279 -5.919 -24.787 1.00 80.88 118 GLU A CA 1
ATOM 897 C C . GLU A 1 118 ? 0.453 -7.030 -25.561 1.00 80.88 118 GLU A C 1
ATOM 899 O O . GLU A 1 118 ? 1.080 -6.745 -26.579 1.00 80.88 118 GLU A O 1
ATOM 904 N N . HIS A 1 119 ? 0.312 -8.299 -25.154 1.00 69.12 119 HIS A N 1
ATOM 905 C CA . HIS A 1 119 ? 0.913 -9.431 -25.873 1.00 69.12 119 HIS A CA 1
ATOM 906 C C . HIS A 1 119 ? 0.216 -9.749 -27.202 1.00 69.12 119 HIS A C 1
ATOM 908 O O . HIS A 1 119 ? 0.879 -10.179 -28.142 1.00 69.12 119 HIS A O 1
ATOM 914 N N . TYR A 1 120 ? -1.094 -9.512 -27.323 1.00 65.69 120 TYR A N 1
ATOM 915 C CA . TYR A 1 120 ? -1.830 -9.740 -28.571 1.00 65.69 120 TYR A CA 1
ATOM 916 C C . TYR A 1 120 ? -1.400 -8.768 -29.680 1.00 65.69 120 TYR A C 1
ATOM 918 O O . TYR A 1 120 ? -1.296 -9.156 -30.840 1.00 65.69 120 TYR A O 1
ATOM 926 N N . ASN A 1 121 ? -1.075 -7.524 -29.317 1.00 62.50 121 ASN A N 1
ATOM 927 C CA . ASN A 1 121 ? -0.578 -6.506 -30.249 1.00 62.50 121 ASN A CA 1
ATOM 928 C C . ASN A 1 121 ? 0.881 -6.729 -30.692 1.00 62.50 121 ASN A C 1
ATOM 930 O O . ASN A 1 121 ? 1.346 -6.062 -31.612 1.00 62.50 121 ASN A O 1
ATOM 934 N N . LEU A 1 122 ? 1.607 -7.639 -30.034 1.00 58.44 122 LEU A N 1
ATOM 935 C CA . LEU A 1 122 ? 3.006 -7.960 -30.329 1.00 58.44 122 LEU A CA 1
ATOM 936 C C . LEU A 1 122 ? 3.169 -9.171 -31.254 1.00 58.44 122 LEU A C 1
ATOM 938 O O . LEU A 1 122 ? 4.295 -9.457 -31.652 1.00 58.44 122 LEU A O 1
ATOM 942 N N . ILE A 1 123 ? 2.087 -9.876 -31.606 1.00 58.41 123 ILE A N 1
ATOM 943 C CA . ILE A 1 123 ? 2.129 -10.925 -32.631 1.00 58.41 123 ILE A CA 1
ATOM 944 C C . ILE A 1 123 ? 2.270 -10.215 -33.984 1.00 58.41 123 ILE A C 1
ATOM 946 O O . ILE A 1 123 ? 1.319 -9.559 -34.415 1.00 58.41 123 ILE A O 1
ATOM 950 N N . PRO A 1 124 ? 3.423 -10.310 -34.673 1.00 58.12 124 PRO A N 1
ATOM 951 C CA . PRO A 1 124 ? 3.563 -9.712 -35.989 1.00 58.12 124 PRO A CA 1
ATOM 952 C C . PRO A 1 124 ? 2.561 -10.403 -36.912 1.00 58.12 124 PRO A C 1
ATOM 954 O O . PRO A 1 124 ? 2.585 -11.634 -37.027 1.00 58.12 124 PRO A O 1
ATOM 957 N N . SER A 1 125 ? 1.694 -9.642 -37.583 1.00 62.06 125 SER A N 1
ATOM 958 C CA . SER A 1 125 ? 0.970 -10.152 -38.745 1.00 62.06 125 SER A CA 1
ATOM 959 C C . SER A 1 125 ? 2.002 -10.413 -39.839 1.00 62.06 125 SER A C 1
ATOM 961 O O . SER A 1 125 ? 2.263 -9.565 -40.685 1.00 62.06 125 SER A O 1
ATOM 963 N N . SER A 1 126 ? 2.658 -11.568 -39.771 1.00 59.78 126 SER A N 1
ATOM 964 C CA . SER A 1 126 ? 3.441 -12.107 -40.872 1.00 59.78 126 SER A CA 1
ATOM 965 C C . SER A 1 126 ? 2.455 -12.522 -41.957 1.00 59.78 126 SER A C 1
ATOM 967 O O . SER A 1 126 ? 2.056 -13.676 -42.062 1.00 59.78 126 SER A O 1
ATOM 969 N N . THR A 1 127 ? 2.011 -11.549 -42.747 1.00 60.31 127 THR A N 1
ATOM 970 C CA . THR A 1 127 ? 1.730 -11.810 -44.152 1.00 60.31 127 THR A CA 1
ATOM 971 C C . THR A 1 127 ? 3.088 -12.074 -44.797 1.00 60.31 127 THR A C 1
ATOM 973 O O . THR A 1 127 ? 3.946 -11.190 -44.756 1.00 60.31 127 THR A O 1
ATOM 976 N N . PRO A 1 128 ? 3.357 -13.286 -45.308 1.00 54.69 128 PRO A N 1
ATOM 977 C CA . PRO A 1 128 ? 4.456 -13.463 -46.238 1.00 54.69 128 PRO A CA 1
ATOM 978 C C . PRO A 1 128 ? 4.086 -12.619 -47.455 1.00 54.69 128 PRO A C 1
ATOM 980 O O . PRO A 1 128 ? 3.077 -12.896 -48.102 1.00 54.69 128 PRO A O 1
ATOM 983 N N . ASP A 1 129 ? 4.834 -11.548 -47.693 1.00 56.19 129 ASP A N 1
ATOM 984 C CA . ASP A 1 129 ? 4.771 -10.843 -48.965 1.00 56.19 129 ASP A CA 1
ATOM 985 C C . ASP A 1 129 ? 5.270 -11.834 -50.033 1.00 56.19 129 ASP A C 1
ATOM 987 O O . ASP A 1 129 ? 6.462 -12.151 -50.086 1.00 56.19 129 ASP A O 1
ATOM 991 N N . GLU A 1 130 ? 4.325 -12.404 -50.787 1.00 51.47 130 GLU A N 1
ATOM 992 C CA . GLU A 1 130 ? 4.568 -13.087 -52.066 1.00 51.47 130 GLU A CA 1
ATOM 993 C C . GLU A 1 130 ? 4.884 -12.071 -53.171 1.00 51.47 130 GLU A C 1
ATOM 995 O O . GLU A 1 130 ? 4.212 -11.013 -53.227 1.00 51.47 130 GLU A O 1
#

Secondary structure (DSSP, 8-state):
--HHHHHHHHHHHHHHH-HHHHHHHHHHHHHHHHHTS-TT-----HHHHHHHHHHHHHHHHHHH-S-TTHHHHHHHHHHHHHHHHHHHHH--SHHHHHHHHHHHHHHHHHHHHHHHHHHHTTS-------

Radius of gyration: 18.76 Å; chains: 1; bounding box: 44×24×71 Å

Sequence (130 aa):
MGPRIIAIAVFAGISTVDPGTFVRYGLYAALAVWILGSPGRLRIDGVFWAVAASTIWMFLTTHWAINPEAGAAFQTALIFAVFMLLGRDAIRTRRQLQVVATGFLIGVFIGALRIIGEHYNLIPSSTPDE

Foldseek 3Di:
DAPLLLLLLQLLLCCLQPVPVCLVCLVVSLVVSCVSDDVPPQDDDPLVVVLVVVLVVLVVVLVVDPDPCSVSVSSSSVSVSSSVSSCVVVDPDPVSVVSSVVSNVNSNVNNVVVVVVVVVVVPPPPPPPD